Protein AF-F2AMH7-F1 (afdb_monomer_lite)

Foldseek 3Di:
DFDWADDDPPDPDDPVCRQPVDPLNVVVVLVDLAADPFDCLQAPLVVVLVSCVVRVIAGPDPVRCNSVVSVPHQHADGPDDPPPDDDDPDPVVVVCCVPPVDPVCPSVPRYDPVNYDHSVPDDTPDPPDDDDDPDDDDD

Sequence (139 aa):
MIQLATESIHDSKPLKETFNESGFLRDFRELTAQNTRGCVIMERPDLLLELADKHGARDTTARGKVMEELRNVEPRRSQYQPGDEIPERSFVYRWAKKYAFNDFGTYGKHYQESQYRDPDQQPPKSSAGQPDSQLPVLN

Organism: NCBI:txid991778

Radius of gyration: 19.47 Å; chains: 1; bounding box: 38×51×50 Å

Structure (mmCIF, N/CA/C/O backbone):
data_AF-F2AMH7-F1
#
_entry.id   AF-F2AMH7-F1
#
loop_
_atom_site.group_PDB
_atom_site.id
_atom_site.type_symbol
_atom_site.label_atom_id
_atom_site.label_alt_id
_atom_site.label_comp_id
_atom_site.label_asym_id
_atom_site.label_entity_id
_atom_site.label_seq_id
_atom_site.pdbx_PDB_ins_code
_atom_site.Cartn_x
_atom_site.Cartn_y
_atom_site.Cartn_z
_atom_site.occupancy
_atom_site.B_iso_or_equiv
_atom_site.auth_seq_id
_atom_site.auth_comp_id
_atom_site.auth_asym_id
_atom_site.auth_atom_id
_atom_site.pdbx_PDB_model_num
ATOM 1 N N . MET A 1 1 ? 11.891 -11.351 6.645 1.00 73.94 1 MET A N 1
ATOM 2 C CA . MET A 1 1 ? 12.223 -10.081 5.961 1.00 73.94 1 MET A CA 1
ATOM 3 C C . MET A 1 1 ? 11.781 -10.219 4.513 1.00 73.94 1 MET A C 1
ATOM 5 O O . MET A 1 1 ? 12.092 -11.238 3.905 1.00 73.94 1 MET A O 1
ATOM 9 N N . ILE A 1 2 ? 10.970 -9.271 4.038 1.00 88.19 2 ILE A N 1
ATOM 10 C CA . ILE A 1 2 ? 10.309 -9.278 2.722 1.00 88.19 2 ILE A CA 1
ATOM 11 C C . ILE A 1 2 ? 11.022 -8.246 1.848 1.00 88.19 2 ILE A C 1
ATOM 13 O O . ILE A 1 2 ? 11.182 -7.106 2.282 1.00 88.19 2 ILE A O 1
ATOM 17 N N . GLN A 1 3 ? 11.453 -8.636 0.646 1.00 91.75 3 GLN A N 1
ATOM 18 C CA . GLN A 1 3 ? 12.027 -7.715 -0.340 1.00 91.75 3 GLN A CA 1
ATOM 19 C C . GLN A 1 3 ? 11.490 -8.048 -1.727 1.00 91.75 3 GLN A C 1
ATOM 21 O O . GLN A 1 3 ? 11.787 -9.103 -2.281 1.00 91.75 3 GLN A O 1
ATOM 26 N N . LEU A 1 4 ? 10.703 -7.125 -2.269 1.00 93.94 4 LEU A N 1
ATOM 27 C CA . LEU A 1 4 ? 10.153 -7.188 -3.615 1.00 93.94 4 LEU A CA 1
ATOM 28 C C . LEU A 1 4 ? 10.522 -5.887 -4.320 1.00 93.94 4 LEU A C 1
ATOM 30 O O . LEU A 1 4 ? 10.367 -4.810 -3.740 1.00 93.94 4 LEU A O 1
ATOM 34 N N . ALA A 1 5 ? 11.051 -5.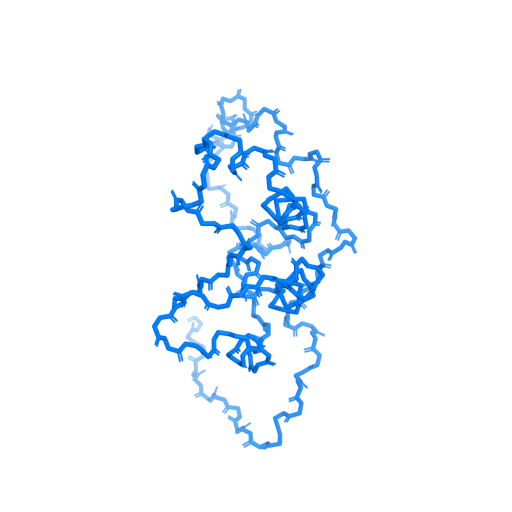986 -5.534 1.00 93.94 5 ALA A N 1
ATOM 35 C CA . ALA A 1 5 ? 11.444 -4.818 -6.313 1.00 93.94 5 ALA A CA 1
ATOM 36 C C . ALA A 1 5 ? 11.288 -5.077 -7.811 1.00 93.94 5 ALA A C 1
ATOM 38 O O . ALA A 1 5 ? 11.547 -6.184 -8.279 1.00 93.94 5 ALA A O 1
ATOM 39 N N . THR A 1 6 ? 10.920 -4.046 -8.564 1.00 94.56 6 THR A N 1
ATOM 40 C CA . THR A 1 6 ? 10.990 -4.030 -10.033 1.00 94.56 6 THR A CA 1
ATOM 41 C C . THR A 1 6 ? 12.341 -3.484 -10.489 1.00 94.56 6 THR A C 1
ATOM 43 O O . THR A 1 6 ? 13.033 -4.105 -11.293 1.00 94.56 6 THR A O 1
ATOM 46 N N . GLU A 1 7 ? 12.742 -2.348 -9.926 1.00 93.31 7 GLU A N 1
ATOM 47 C CA . GLU A 1 7 ? 13.915 -1.570 -10.314 1.00 93.31 7 GLU A CA 1
ATOM 48 C C . GLU A 1 7 ? 15.150 -1.879 -9.444 1.00 93.31 7 GLU A C 1
ATOM 50 O O . GLU A 1 7 ? 15.043 -2.419 -8.338 1.00 93.31 7 GLU A O 1
ATOM 55 N N . SER A 1 8 ? 16.347 -1.528 -9.928 1.00 91.00 8 SER A N 1
ATOM 56 C CA . SER A 1 8 ? 17.599 -1.621 -9.169 1.00 91.00 8 SER A CA 1
ATOM 57 C C . SER A 1 8 ? 18.346 -0.291 -9.115 1.00 91.00 8 SER A C 1
ATOM 59 O O . SER A 1 8 ? 18.345 0.495 -10.054 1.00 91.00 8 SER A O 1
ATOM 61 N N . ILE A 1 9 ? 19.085 -0.068 -8.026 1.00 88.88 9 ILE A N 1
ATOM 62 C CA . ILE A 1 9 ? 20.014 1.070 -7.910 1.00 88.88 9 ILE A CA 1
ATOM 63 C C . ILE A 1 9 ? 21.245 0.938 -8.820 1.00 88.88 9 ILE A C 1
ATOM 65 O O . ILE A 1 9 ? 21.994 1.896 -8.967 1.00 88.88 9 ILE A O 1
ATOM 69 N N . HIS A 1 10 ? 21.469 -0.250 -9.388 1.00 88.88 10 HIS A N 1
ATOM 70 C CA . HIS A 1 10 ? 22.544 -0.517 -10.346 1.00 88.88 10 HIS A CA 1
ATOM 71 C C . HIS A 1 10 ? 22.110 -0.260 -11.795 1.00 88.88 10 HIS A C 1
ATOM 73 O O . HIS A 1 10 ? 22.924 -0.400 -12.707 1.00 88.88 10 HIS A O 1
ATOM 79 N N . ASP A 1 11 ? 20.840 0.092 -12.013 1.00 87.12 11 ASP A N 1
ATOM 80 C CA . ASP A 1 11 ? 20.353 0.488 -13.327 1.00 87.12 11 ASP A CA 1
ATOM 81 C C . ASP A 1 11 ? 20.974 1.837 -13.720 1.00 87.12 11 ASP A C 1
ATOM 83 O O . ASP A 1 11 ? 21.367 2.641 -12.877 1.00 87.12 11 ASP A O 1
ATOM 87 N N . SER A 1 12 ? 21.041 2.125 -15.019 1.00 88.06 12 SER A N 1
ATOM 88 C CA . SER A 1 12 ? 21.661 3.355 -15.532 1.00 88.06 12 SER A CA 1
ATOM 89 C C . SER A 1 12 ? 20.888 4.639 -15.198 1.00 88.06 12 SER A C 1
ATOM 91 O O . SER A 1 12 ? 21.363 5.735 -15.493 1.00 88.06 12 SER A O 1
ATOM 93 N N . LYS A 1 13 ? 19.678 4.518 -14.640 1.00 91.38 13 LYS A N 1
ATOM 94 C CA . LYS A 1 13 ? 18.819 5.653 -14.295 1.00 91.38 13 LYS A CA 1
ATOM 95 C C . LYS A 1 13 ? 19.288 6.330 -12.999 1.00 91.38 13 LYS A C 1
ATOM 97 O O . LYS A 1 13 ? 19.675 5.640 -12.054 1.00 91.38 13 LYS A O 1
ATOM 102 N N . PRO A 1 14 ? 19.199 7.667 -12.894 1.00 94.12 14 PRO A N 1
ATOM 103 C CA . PRO A 1 14 ? 19.436 8.370 -11.639 1.00 94.12 14 PRO A CA 1
ATOM 104 C C . PRO A 1 14 ? 18.514 7.874 -10.519 1.00 94.12 14 PRO A C 1
ATOM 106 O O . PRO A 1 14 ? 17.311 7.724 -10.719 1.00 94.12 14 PRO A O 1
ATOM 109 N N . LEU A 1 15 ? 19.045 7.737 -9.298 1.00 93.00 15 LEU A N 1
ATOM 110 C CA . LEU A 1 15 ? 18.278 7.262 -8.133 1.00 93.00 15 LEU A CA 1
ATOM 111 C C . LEU A 1 15 ? 16.973 8.039 -7.912 1.00 93.00 15 LEU A C 1
ATOM 113 O O . LEU A 1 15 ? 15.944 7.455 -7.580 1.00 93.00 15 LEU A O 1
ATOM 117 N N . LYS A 1 16 ? 17.004 9.361 -8.116 1.00 93.06 16 LYS A N 1
ATOM 118 C CA . LYS A 1 16 ? 15.823 10.222 -7.980 1.00 93.06 16 LYS A CA 1
ATOM 119 C C . LYS A 1 16 ? 14.692 9.791 -8.919 1.00 93.06 16 LYS A C 1
ATOM 121 O O . LYS A 1 16 ? 13.538 9.807 -8.502 1.00 93.06 16 LYS A O 1
ATOM 126 N N . GLU A 1 17 ? 15.014 9.439 -10.157 1.00 92.31 17 GLU A N 1
ATOM 127 C CA . GLU A 1 17 ? 14.038 8.982 -11.149 1.00 92.31 17 GLU A CA 1
ATOM 128 C C . GLU A 1 17 ? 13.564 7.573 -10.798 1.00 92.31 17 GLU A C 1
ATOM 130 O O . GLU A 1 17 ? 12.362 7.344 -10.714 1.00 92.31 17 GLU A O 1
ATOM 135 N N . THR A 1 18 ? 14.488 6.675 -10.438 1.00 92.25 18 THR A N 1
ATOM 136 C CA . THR A 1 18 ? 14.170 5.306 -10.002 1.00 92.25 18 THR A CA 1
ATOM 137 C C . THR A 1 18 ? 13.128 5.273 -8.883 1.00 92.25 18 THR A C 1
ATOM 139 O O . THR A 1 18 ? 12.200 4.474 -8.941 1.00 92.25 18 THR A O 1
ATOM 142 N N . PHE A 1 19 ? 13.225 6.149 -7.875 1.00 90.69 19 PHE A N 1
ATOM 143 C CA . PHE A 1 19 ? 12.251 6.172 -6.777 1.00 90.69 19 PHE A CA 1
ATOM 144 C C . PHE A 1 19 ? 10.951 6.918 -7.103 1.00 90.69 19 PHE A C 1
ATOM 146 O O . PHE A 1 19 ? 9.883 6.474 -6.677 1.00 90.69 19 PHE A O 1
ATOM 153 N N . ASN A 1 20 ? 11.025 8.060 -7.795 1.00 92.00 20 ASN A N 1
ATOM 154 C CA . ASN A 1 20 ? 9.853 8.917 -8.015 1.00 92.00 20 ASN A CA 1
ATOM 155 C C . ASN A 1 20 ? 8.975 8.446 -9.177 1.00 92.00 20 ASN A C 1
ATOM 157 O O . ASN A 1 20 ? 7.770 8.682 -9.160 1.00 92.00 20 ASN A O 1
ATOM 161 N N . GLU A 1 21 ? 9.563 7.779 -10.166 1.00 93.62 21 GLU A N 1
ATOM 162 C CA . GLU A 1 21 ? 8.855 7.288 -11.351 1.00 93.62 21 GLU A CA 1
ATOM 163 C C . GLU A 1 21 ? 8.487 5.803 -11.244 1.00 93.62 21 GLU A C 1
ATOM 165 O O . GLU A 1 21 ? 7.856 5.258 -12.151 1.00 93.62 21 GLU A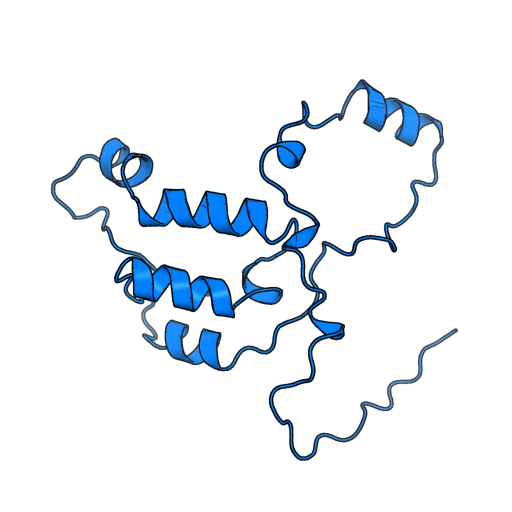 O 1
ATOM 170 N N . SER A 1 22 ? 8.834 5.142 -10.132 1.00 94.94 22 SER A N 1
ATOM 171 C CA . SER A 1 22 ? 8.454 3.749 -9.903 1.00 94.94 22 SER A CA 1
ATOM 172 C C . SER A 1 22 ? 6.942 3.624 -9.743 1.00 94.94 22 SER A C 1
ATOM 174 O O . SER A 1 22 ? 6.356 4.015 -8.726 1.00 94.94 22 SER A O 1
ATOM 176 N N . GLY A 1 23 ? 6.312 3.015 -10.748 1.00 94.94 23 GLY A N 1
ATOM 177 C CA . GLY A 1 23 ? 4.899 2.658 -10.697 1.00 94.94 23 GLY A CA 1
ATOM 178 C C . GLY A 1 23 ? 4.601 1.704 -9.541 1.00 94.94 23 GLY A C 1
ATOM 179 O O . GLY A 1 23 ? 3.603 1.890 -8.855 1.00 94.94 23 GLY A O 1
ATOM 180 N N . PHE A 1 24 ? 5.500 0.755 -9.262 1.00 95.31 24 PHE A N 1
ATOM 181 C CA . PHE A 1 24 ? 5.350 -0.186 -8.151 1.00 95.31 24 PHE A CA 1
ATOM 182 C C . PHE A 1 24 ? 5.309 0.530 -6.798 1.00 95.31 24 PHE A C 1
ATOM 184 O O . PHE A 1 24 ? 4.396 0.306 -6.007 1.00 95.31 24 PHE A O 1
ATOM 191 N N . LEU A 1 25 ? 6.255 1.441 -6.532 1.00 94.75 25 LEU A N 1
ATOM 192 C CA . LEU A 1 25 ? 6.281 2.174 -5.262 1.00 94.75 25 LEU A CA 1
ATOM 193 C C . LEU A 1 25 ? 5.118 3.161 -5.124 1.00 94.75 25 LEU A C 1
ATOM 195 O O . LEU A 1 25 ? 4.682 3.433 -4.004 1.00 94.75 25 LEU A O 1
ATOM 199 N N . ARG A 1 26 ? 4.638 3.752 -6.222 1.00 95.06 26 ARG A N 1
ATOM 200 C CA . ARG A 1 26 ? 3.448 4.613 -6.192 1.00 95.06 26 ARG A CA 1
ATOM 201 C C . ARG A 1 26 ? 2.209 3.795 -5.840 1.00 95.06 26 ARG A C 1
ATOM 203 O O . ARG A 1 26 ? 1.565 4.089 -4.835 1.00 95.06 26 ARG A O 1
ATOM 210 N N . ASP A 1 27 ? 1.934 2.750 -6.612 1.00 94.81 27 ASP A N 1
ATOM 211 C CA . ASP A 1 27 ? 0.751 1.913 -6.439 1.00 94.81 27 ASP A CA 1
ATOM 212 C C . ASP A 1 27 ? 0.781 1.197 -5.072 1.00 94.81 27 ASP A C 1
ATOM 214 O O . ASP A 1 27 ? -0.255 1.088 -4.423 1.00 94.81 27 ASP A O 1
ATOM 218 N N . PHE A 1 28 ? 1.960 0.817 -4.556 1.00 94.56 28 PHE A N 1
ATOM 219 C CA . PHE A 1 28 ? 2.119 0.310 -3.185 1.00 94.56 28 PHE A CA 1
ATOM 220 C C . PHE A 1 28 ? 1.639 1.310 -2.125 1.00 94.56 28 PHE A C 1
ATOM 222 O O . PHE A 1 28 ? 0.890 0.948 -1.216 1.00 94.56 28 PHE A O 1
ATOM 229 N N . ARG A 1 29 ? 2.053 2.581 -2.218 1.00 92.19 29 ARG A N 1
ATOM 230 C CA . ARG A 1 29 ? 1.653 3.614 -1.246 1.00 92.19 29 ARG A CA 1
ATOM 231 C C . ARG A 1 29 ? 0.153 3.873 -1.294 1.00 92.19 29 ARG A C 1
ATOM 233 O O . ARG A 1 29 ? -0.473 3.996 -0.247 1.00 92.19 29 ARG A O 1
ATOM 240 N N . GLU A 1 30 ? -0.419 3.933 -2.491 1.00 92.12 30 GLU A N 1
ATOM 241 C CA . GLU A 1 30 ? -1.858 4.138 -2.667 1.00 92.12 30 GLU A CA 1
ATOM 242 C C . GLU A 1 30 ? -2.660 2.951 -2.131 1.00 92.12 30 GLU A C 1
ATOM 244 O O . GLU A 1 30 ? -3.587 3.139 -1.345 1.00 92.12 30 GLU A O 1
ATOM 249 N N . LEU A 1 31 ? -2.261 1.730 -2.490 1.00 93.06 31 LEU A N 1
ATOM 250 C CA . LEU A 1 31 ? -2.929 0.503 -2.070 1.00 93.06 31 LEU A CA 1
ATOM 251 C C . LEU A 1 31 ? -2.899 0.329 -0.549 1.00 93.06 31 LEU A C 1
ATOM 253 O O . LEU A 1 31 ? -3.930 0.035 0.058 1.00 93.06 31 LEU A O 1
ATOM 257 N N . THR A 1 32 ? -1.738 0.544 0.076 1.00 91.88 32 THR A N 1
ATOM 258 C CA . THR A 1 32 ? -1.594 0.421 1.533 1.00 91.88 32 THR A CA 1
ATOM 259 C C . THR A 1 32 ? -2.432 1.464 2.256 1.00 91.88 32 THR A C 1
ATOM 261 O O . THR A 1 32 ? -3.225 1.097 3.120 1.00 91.88 32 THR A O 1
ATOM 264 N N . ALA A 1 33 ? -2.337 2.733 1.845 1.00 90.06 33 ALA A N 1
ATOM 265 C CA . ALA A 1 33 ? -3.088 3.826 2.451 1.00 90.06 33 ALA A CA 1
ATOM 266 C C . ALA A 1 33 ? -4.612 3.654 2.337 1.00 90.06 33 ALA A C 1
ATOM 268 O O . ALA A 1 33 ? -5.330 4.093 3.233 1.00 90.06 33 ALA A O 1
ATOM 269 N N . GLN A 1 34 ? -5.105 3.029 1.263 1.00 91.31 34 GLN A N 1
ATOM 270 C CA . GLN A 1 34 ? -6.536 2.789 1.059 1.00 91.31 34 GLN A CA 1
ATOM 271 C C . GLN A 1 34 ? -7.084 1.629 1.893 1.00 91.31 34 GLN A C 1
ATOM 273 O O . GLN A 1 34 ? -8.214 1.725 2.361 1.00 91.31 34 GLN A O 1
ATOM 278 N N . ASN A 1 35 ? -6.302 0.561 2.089 1.00 89.81 35 ASN A N 1
ATOM 279 C CA . ASN A 1 35 ? -6.801 -0.697 2.656 1.00 89.81 35 ASN A CA 1
ATOM 280 C C . ASN A 1 35 ? -6.577 -0.841 4.166 1.00 89.81 35 ASN A C 1
ATOM 282 O O . ASN A 1 35 ? -7.295 -1.601 4.812 1.00 89.81 35 ASN A O 1
ATOM 286 N N . THR A 1 36 ? -5.580 -0.166 4.742 1.00 89.06 36 THR A N 1
ATOM 287 C CA . THR A 1 36 ? -5.272 -0.298 6.172 1.00 89.06 36 THR A CA 1
ATOM 288 C C . THR A 1 36 ? -4.542 0.927 6.724 1.00 89.06 36 THR A C 1
ATOM 290 O O . THR A 1 36 ? -3.808 1.610 6.013 1.00 89.06 36 THR A O 1
ATOM 293 N N . ARG A 1 37 ? -4.716 1.202 8.023 1.00 87.62 37 ARG A N 1
ATOM 294 C CA . ARG A 1 37 ? -3.854 2.124 8.793 1.00 87.62 37 ARG A CA 1
ATOM 295 C C . ARG A 1 37 ? -2.814 1.392 9.646 1.00 87.62 37 ARG A C 1
ATOM 297 O O . ARG A 1 37 ? -2.078 2.020 10.402 1.00 87.62 37 ARG A O 1
ATOM 304 N N . GLY A 1 38 ? -2.797 0.070 9.554 1.00 88.94 38 GLY A N 1
ATOM 305 C CA . GLY A 1 38 ? -1.922 -0.831 10.274 1.00 88.94 38 GLY A CA 1
ATOM 306 C C . GLY A 1 38 ? -0.859 -1.452 9.372 1.00 88.94 38 GLY A C 1
ATOM 307 O O . GLY A 1 38 ? -0.417 -0.886 8.372 1.00 88.94 38 GLY A O 1
ATOM 308 N N . CYS A 1 39 ? -0.411 -2.645 9.749 1.00 90.50 39 CYS A N 1
ATOM 309 C CA . CYS A 1 39 ? 0.588 -3.392 9.001 1.00 90.50 39 CYS A CA 1
ATOM 310 C C . CYS A 1 39 ? -0.064 -4.150 7.837 1.00 90.50 39 CYS A C 1
ATOM 312 O O . CYS A 1 39 ? -0.625 -5.227 8.038 1.00 90.50 39 CYS A O 1
ATOM 314 N N . VAL A 1 40 ? 0.088 -3.644 6.606 1.00 91.56 40 VAL A N 1
ATOM 315 C CA . VAL A 1 40 ? -0.430 -4.312 5.393 1.00 91.56 40 VAL A CA 1
ATOM 316 C C . VAL A 1 40 ? 0.065 -5.752 5.239 1.00 91.56 40 VAL A C 1
ATOM 318 O O . VAL A 1 40 ? -0.679 -6.609 4.786 1.00 91.56 40 VAL A O 1
ATOM 321 N N . ILE A 1 41 ? 1.299 -6.044 5.659 1.00 91.25 41 ILE A N 1
ATOM 322 C CA . ILE A 1 41 ? 1.884 -7.387 5.547 1.00 91.25 41 ILE A CA 1
ATOM 323 C C . ILE A 1 41 ? 1.106 -8.395 6.399 1.00 91.25 41 ILE A C 1
ATOM 325 O O . ILE A 1 41 ? 0.966 -9.547 6.002 1.00 91.25 41 ILE A O 1
ATOM 329 N N . MET A 1 42 ? 0.621 -7.968 7.567 1.00 91.25 42 MET A N 1
ATOM 330 C CA . MET A 1 42 ? -0.150 -8.827 8.462 1.00 91.25 42 MET A CA 1
ATOM 331 C C . MET A 1 42 ? -1.622 -8.859 8.073 1.00 91.25 42 MET A C 1
ATOM 333 O O . MET A 1 42 ? -2.216 -9.926 8.068 1.00 91.25 42 MET A O 1
ATOM 337 N N . GLU A 1 43 ? -2.206 -7.711 7.735 1.00 91.50 43 GLU A N 1
ATOM 338 C CA . GLU A 1 43 ? -3.651 -7.618 7.518 1.00 91.50 43 GLU A CA 1
ATOM 339 C C . GLU A 1 43 ? -4.075 -8.038 6.111 1.00 91.50 43 GLU A C 1
ATOM 341 O O . GLU A 1 43 ? -5.144 -8.615 5.946 1.00 91.50 43 GLU A O 1
ATOM 346 N N . ARG A 1 44 ? -3.261 -7.739 5.092 1.00 92.00 44 ARG A N 1
ATOM 347 C CA . ARG A 1 44 ? -3.573 -7.961 3.672 1.00 92.00 44 ARG A CA 1
ATOM 348 C C . ARG A 1 44 ? -2.356 -8.470 2.875 1.00 92.00 44 ARG A C 1
ATOM 350 O O . ARG A 1 44 ? -1.914 -7.806 1.930 1.00 92.00 44 ARG A O 1
ATOM 357 N N . PRO A 1 45 ? -1.795 -9.648 3.224 1.00 93.06 45 PRO A N 1
ATOM 358 C CA . PRO A 1 45 ? -0.702 -10.263 2.461 1.00 93.06 45 PRO A CA 1
ATOM 359 C C . PRO A 1 45 ? -1.103 -10.598 1.013 1.00 93.06 45 PRO A C 1
ATOM 361 O O . PRO A 1 45 ? -0.251 -10.611 0.126 1.00 93.06 45 PRO A O 1
ATOM 364 N N . ASP A 1 46 ? -2.399 -10.809 0.762 1.00 92.75 46 ASP A N 1
ATOM 365 C CA . ASP A 1 46 ? -2.994 -11.020 -0.560 1.00 92.75 46 ASP A CA 1
ATOM 366 C C . ASP A 1 46 ? -2.716 -9.853 -1.514 1.00 92.75 46 ASP A C 1
ATOM 368 O O . ASP A 1 46 ? -2.249 -10.063 -2.632 1.00 92.75 46 ASP A O 1
ATOM 372 N N . LEU A 1 47 ? -2.897 -8.617 -1.047 1.00 93.81 47 LEU A N 1
ATOM 373 C CA . LEU A 1 47 ? -2.677 -7.433 -1.876 1.00 93.81 47 LEU A CA 1
ATOM 374 C C . LEU A 1 47 ? -1.210 -7.246 -2.271 1.00 93.81 47 LEU A C 1
ATOM 376 O O . LEU A 1 47 ? -0.919 -6.679 -3.322 1.00 93.81 47 LEU A O 1
ATOM 380 N N . LEU A 1 48 ? -0.275 -7.712 -1.440 1.00 93.75 48 LEU A N 1
ATOM 381 C CA . LEU A 1 48 ? 1.151 -7.652 -1.761 1.00 93.75 48 LEU A CA 1
ATOM 382 C C . LEU A 1 48 ? 1.505 -8.594 -2.911 1.00 93.75 48 LEU A C 1
ATOM 384 O O . LEU A 1 48 ? 2.332 -8.234 -3.746 1.00 93.75 48 LEU A O 1
ATOM 388 N N . LEU A 1 49 ? 0.868 -9.766 -2.964 1.00 93.62 49 LEU A N 1
ATOM 389 C CA . LEU A 1 49 ? 1.015 -10.710 -4.070 1.00 93.62 49 LEU A CA 1
ATOM 390 C C . LEU A 1 49 ? 0.418 -10.137 -5.354 1.00 93.62 49 LEU A C 1
ATOM 392 O O . LEU A 1 49 ? 1.104 -10.101 -6.370 1.00 93.62 49 LEU A O 1
ATOM 396 N N . GLU A 1 50 ? -0.810 -9.616 -5.290 1.00 94.56 50 GLU A N 1
ATOM 397 C CA . GLU A 1 50 ? -1.475 -9.000 -6.445 1.00 94.56 50 GLU A CA 1
ATOM 398 C C . GLU A 1 50 ? -0.669 -7.825 -7.006 1.00 94.56 50 GLU A C 1
ATOM 400 O O . GLU A 1 50 ? -0.501 -7.699 -8.219 1.00 94.56 50 GLU A O 1
ATOM 405 N N . LEU A 1 51 ? -0.126 -6.976 -6.130 1.00 95.12 51 LEU A N 1
ATOM 406 C CA . LEU A 1 51 ? 0.707 -5.851 -6.537 1.00 95.12 51 LEU A CA 1
ATOM 407 C C . LEU A 1 51 ? 2.032 -6.318 -7.153 1.00 95.12 51 LEU A C 1
ATOM 409 O O . LEU A 1 51 ? 2.469 -5.768 -8.165 1.00 95.12 51 LEU A O 1
ATOM 413 N N . ALA A 1 52 ? 2.674 -7.324 -6.557 1.00 94.56 52 ALA A N 1
ATOM 414 C CA . ALA A 1 52 ? 3.910 -7.882 -7.087 1.00 94.56 52 ALA A CA 1
ATOM 415 C C . ALA A 1 52 ? 3.695 -8.491 -8.478 1.00 94.56 52 ALA A C 1
ATOM 417 O O . ALA A 1 52 ? 4.452 -8.177 -9.394 1.00 94.56 52 ALA A O 1
ATOM 418 N N . ASP A 1 53 ? 2.628 -9.269 -8.660 1.00 94.88 53 ASP A N 1
ATOM 419 C CA . ASP A 1 53 ? 2.272 -9.871 -9.944 1.00 94.88 53 ASP A CA 1
ATOM 420 C C . ASP A 1 53 ? 1.912 -8.795 -10.984 1.00 94.88 53 ASP A C 1
ATOM 422 O O . ASP A 1 53 ? 2.398 -8.840 -12.115 1.00 94.88 53 ASP A O 1
ATOM 426 N N . LYS A 1 54 ? 1.140 -7.768 -10.594 1.00 95.94 54 LYS A N 1
ATOM 427 C CA . LYS A 1 54 ? 0.753 -6.643 -11.466 1.00 95.94 54 LYS A CA 1
ATOM 428 C C . LYS A 1 54 ? 1.958 -5.897 -12.037 1.00 95.94 54 LYS A C 1
ATOM 430 O O . LYS A 1 54 ? 1.937 -5.501 -13.202 1.00 95.94 54 LYS A O 1
ATOM 435 N N . HIS A 1 55 ? 2.982 -5.662 -11.220 1.00 95.75 55 HIS A N 1
ATOM 436 C CA . HIS A 1 55 ? 4.170 -4.910 -11.630 1.00 95.75 55 HIS A CA 1
ATOM 437 C C . HIS A 1 55 ? 5.325 -5.802 -12.103 1.00 95.75 55 HIS A C 1
ATOM 439 O O . HIS A 1 55 ? 6.335 -5.273 -12.561 1.00 95.75 55 HIS A O 1
ATOM 445 N N . GLY A 1 56 ? 5.205 -7.130 -12.012 1.00 94.44 56 GLY A N 1
ATOM 446 C CA . GLY A 1 56 ? 6.309 -8.049 -12.293 1.00 94.44 56 GLY A CA 1
ATOM 447 C C . GLY A 1 56 ? 7.469 -7.902 -11.301 1.00 94.44 56 GLY A C 1
ATOM 448 O O . GLY A 1 56 ? 8.634 -8.027 -11.681 1.00 94.44 56 GLY A O 1
ATOM 449 N N . ALA A 1 57 ? 7.168 -7.586 -10.039 1.00 94.69 57 ALA A N 1
ATOM 450 C CA . ALA A 1 57 ? 8.175 -7.429 -8.999 1.00 94.69 57 ALA A CA 1
ATOM 451 C C . ALA A 1 57 ? 8.839 -8.776 -8.679 1.00 94.69 57 ALA A C 1
ATOM 453 O O . ALA A 1 57 ? 8.184 -9.810 -8.551 1.00 94.69 57 ALA A O 1
ATOM 454 N N . ARG A 1 58 ? 10.161 -8.756 -8.510 1.00 93.69 58 ARG A N 1
ATOM 455 C CA . ARG A 1 58 ? 10.973 -9.943 -8.214 1.00 93.69 58 ARG A CA 1
ATOM 456 C C . ARG A 1 58 ? 11.371 -9.994 -6.744 1.00 93.69 58 ARG A C 1
ATOM 458 O O . ARG A 1 58 ? 11.617 -8.958 -6.125 1.00 93.69 58 ARG A O 1
ATOM 465 N N . ASP A 1 59 ? 11.492 -11.210 -6.216 1.00 94.75 59 ASP A N 1
ATOM 466 C CA . ASP A 1 59 ? 12.095 -11.457 -4.906 1.00 94.75 59 ASP A CA 1
ATOM 467 C C . ASP A 1 59 ? 13.601 -11.186 -4.983 1.00 94.75 59 ASP A C 1
ATOM 469 O O . ASP A 1 59 ? 14.333 -11.849 -5.720 1.00 94.75 59 ASP A O 1
ATOM 473 N N . THR A 1 60 ? 14.052 -10.168 -4.252 1.00 92.81 60 THR A N 1
ATOM 474 C CA . THR A 1 60 ? 15.469 -9.784 -4.174 1.00 92.81 60 THR A CA 1
ATOM 475 C C . THR A 1 60 ? 16.149 -10.296 -2.908 1.00 92.81 60 THR A C 1
ATOM 477 O O . THR A 1 60 ? 17.337 -10.042 -2.703 1.00 92.81 60 THR A O 1
ATOM 480 N N . THR A 1 61 ? 15.431 -11.042 -2.064 1.00 92.06 61 THR A N 1
ATOM 481 C CA . THR A 1 61 ? 16.030 -11.699 -0.905 1.00 92.06 61 THR A CA 1
ATOM 482 C C . THR A 1 61 ? 16.944 -12.840 -1.346 1.00 92.06 61 THR A C 1
ATOM 484 O O . THR A 1 61 ? 16.683 -13.536 -2.325 1.00 92.06 61 THR A O 1
ATOM 487 N N . ALA A 1 62 ? 17.977 -13.128 -0.551 1.00 91.19 62 ALA A N 1
ATOM 488 C CA . ALA A 1 62 ? 18.854 -14.279 -0.789 1.00 91.19 62 ALA A CA 1
ATOM 489 C C . ALA A 1 62 ? 18.125 -15.639 -0.717 1.00 91.19 62 ALA A C 1
ATOM 491 O O . ALA A 1 62 ? 18.662 -16.651 -1.159 1.00 91.19 62 ALA A O 1
ATOM 492 N N . ARG A 1 63 ? 16.922 -15.682 -0.126 1.00 92.56 63 ARG A N 1
ATOM 493 C CA . ARG A 1 63 ? 16.154 -16.917 0.084 1.00 92.56 63 ARG A CA 1
ATOM 494 C C . ARG A 1 63 ? 15.256 -17.256 -1.103 1.00 92.56 63 ARG A C 1
ATOM 496 O O . ARG A 1 63 ? 14.984 -18.435 -1.294 1.00 92.56 63 ARG A O 1
ATOM 503 N N . GLY A 1 64 ? 14.785 -16.259 -1.858 1.00 91.19 64 GLY A N 1
ATOM 504 C CA . GLY A 1 64 ? 13.950 -16.468 -3.049 1.00 91.19 64 GLY A CA 1
ATOM 505 C C . GLY A 1 64 ? 12.586 -17.120 -2.780 1.00 91.19 64 GLY A C 1
ATOM 506 O O . GLY A 1 64 ? 12.027 -17.749 -3.675 1.00 91.19 64 GLY A O 1
ATOM 507 N N . LYS A 1 65 ? 12.077 -17.042 -1.543 1.00 93.06 65 LYS A N 1
ATOM 508 C CA . LYS A 1 65 ? 10.842 -17.715 -1.093 1.00 93.06 65 LYS A CA 1
ATOM 509 C C . LYS A 1 65 ? 9.748 -16.758 -0.623 1.00 93.06 65 LYS A C 1
ATOM 511 O O . LYS A 1 65 ? 8.709 -17.208 -0.154 1.00 93.06 65 LYS A O 1
ATOM 516 N N . VAL A 1 66 ? 9.934 -15.446 -0.759 1.00 93.06 66 VAL A N 1
ATOM 517 C CA . VAL A 1 66 ? 9.005 -14.439 -0.219 1.00 93.06 66 VAL A CA 1
ATOM 518 C C . VAL A 1 66 ? 7.599 -14.585 -0.801 1.00 93.06 66 VAL A C 1
ATOM 520 O O . VAL A 1 66 ? 6.623 -14.495 -0.064 1.00 93.06 66 VAL A O 1
ATOM 523 N N . MET A 1 67 ? 7.479 -14.855 -2.103 1.00 92.12 67 MET A N 1
ATOM 524 C CA . MET A 1 67 ? 6.171 -15.024 -2.752 1.00 92.12 67 MET A CA 1
ATOM 525 C C . MET A 1 67 ? 5.423 -16.266 -2.245 1.00 92.12 67 MET A C 1
ATOM 527 O O . MET A 1 67 ? 4.201 -16.259 -2.138 1.00 92.12 67 MET A O 1
ATOM 531 N N . GLU A 1 68 ? 6.143 -17.342 -1.929 1.00 92.19 68 GLU A N 1
ATOM 532 C CA . GLU A 1 68 ? 5.557 -18.548 -1.338 1.00 92.19 68 GLU A CA 1
ATOM 533 C C . GLU A 1 68 ? 5.162 -18.311 0.123 1.00 92.19 68 GLU A C 1
ATOM 535 O O . GLU A 1 68 ? 4.067 -18.685 0.534 1.00 92.19 68 GLU A O 1
ATOM 540 N N . GLU A 1 69 ? 6.014 -17.623 0.884 1.00 91.75 69 GLU A N 1
ATOM 541 C CA . GLU A 1 69 ? 5.733 -17.233 2.266 1.00 91.75 69 GLU A CA 1
ATOM 542 C C . GLU A 1 69 ? 4.465 -16.387 2.348 1.00 91.75 69 GLU A C 1
ATOM 544 O O . GLU A 1 69 ? 3.556 -16.737 3.090 1.00 91.75 69 GLU A O 1
ATOM 549 N N . LEU A 1 70 ? 4.351 -15.338 1.530 1.00 91.25 70 LEU A N 1
ATOM 550 C CA . LEU A 1 70 ? 3.171 -14.470 1.504 1.00 91.25 70 LEU A CA 1
ATOM 551 C C . LEU A 1 70 ? 1.886 -15.217 1.121 1.00 91.25 70 LEU A C 1
ATOM 553 O O . LEU A 1 70 ? 0.827 -14.901 1.655 1.00 91.25 70 LEU A O 1
ATOM 557 N N . ARG A 1 71 ? 1.960 -16.228 0.244 1.00 91.06 71 ARG A N 1
ATOM 558 C CA . ARG A 1 71 ? 0.795 -17.064 -0.109 1.00 91.06 71 ARG A CA 1
ATOM 559 C C . ARG A 1 71 ? 0.289 -17.907 1.058 1.00 91.06 71 ARG A C 1
ATOM 561 O O . ARG A 1 71 ? -0.912 -18.161 1.137 1.00 91.06 71 ARG A O 1
ATOM 568 N N . ASN A 1 72 ? 1.200 -18.327 1.930 1.00 91.06 72 ASN A N 1
ATOM 569 C CA . ASN A 1 72 ? 0.916 -19.204 3.062 1.00 91.06 72 ASN A CA 1
ATOM 570 C C . ASN A 1 72 ? 0.688 -18.441 4.377 1.00 91.06 72 ASN A C 1
ATOM 572 O O . ASN A 1 72 ? 0.342 -19.057 5.382 1.00 91.06 72 ASN A O 1
ATOM 576 N N . VAL A 1 73 ? 0.888 -17.119 4.397 1.00 89.25 73 VAL A N 1
ATOM 577 C CA . VAL A 1 73 ? 0.587 -16.288 5.567 1.00 89.25 73 VAL A CA 1
ATOM 578 C C . VAL A 1 73 ? -0.923 -16.138 5.703 1.00 89.25 73 VAL A C 1
ATOM 580 O O . VAL A 1 73 ? -1.613 -15.670 4.796 1.00 89.25 73 VAL A O 1
ATOM 583 N N . GLU A 1 74 ? -1.427 -16.502 6.875 1.00 89.81 74 GLU A N 1
ATOM 584 C CA . GLU A 1 74 ? -2.786 -16.171 7.281 1.00 89.81 74 GLU A CA 1
ATOM 585 C C . GLU A 1 74 ? -2.844 -14.710 7.745 1.00 89.81 74 GLU A C 1
ATOM 587 O O . GLU A 1 74 ? -1.998 -14.305 8.555 1.00 89.81 74 GLU A O 1
ATOM 592 N N . PRO A 1 75 ? -3.816 -13.920 7.252 1.00 91.38 75 PRO A N 1
ATOM 593 C CA . PRO A 1 75 ? -4.045 -12.570 7.734 1.00 91.38 75 PRO A CA 1
ATOM 594 C C . PRO A 1 75 ? -4.236 -12.526 9.253 1.00 91.38 75 PRO A C 1
ATOM 596 O O . PRO A 1 75 ? -4.892 -13.387 9.832 1.00 91.38 75 PRO A O 1
ATOM 599 N N . ARG A 1 76 ? -3.666 -11.511 9.904 1.00 89.12 76 ARG A N 1
ATOM 600 C CA . ARG A 1 76 ? -3.799 -11.267 11.346 1.00 89.12 76 ARG A CA 1
ATOM 601 C C . ARG A 1 76 ? -3.968 -9.788 11.619 1.00 89.12 76 ARG A C 1
ATOM 603 O O . ARG A 1 76 ? -3.394 -8.950 10.918 1.00 89.12 76 ARG A O 1
ATOM 610 N N . ARG A 1 77 ? -4.696 -9.470 12.686 1.00 85.75 77 ARG A N 1
ATOM 611 C CA . ARG A 1 77 ? -4.813 -8.096 13.172 1.00 85.75 77 ARG A CA 1
ATOM 612 C C . ARG A 1 77 ? -3.452 -7.490 13.499 1.00 85.75 77 ARG A C 1
ATOM 614 O O . ARG A 1 77 ? -2.548 -8.161 14.001 1.00 85.75 77 ARG A O 1
ATOM 621 N N . SER A 1 78 ? -3.326 -6.197 13.222 1.00 87.56 78 SER A N 1
ATOM 622 C CA . SER A 1 78 ? -2.154 -5.407 13.588 1.00 87.56 78 SER A CA 1
ATOM 623 C C . SER A 1 78 ? -2.513 -4.352 14.646 1.00 87.56 78 SER A C 1
ATOM 625 O O . SER A 1 78 ? -3.495 -4.494 15.368 1.00 87.56 78 SER A O 1
ATOM 627 N N . GLN A 1 79 ? -1.705 -3.294 14.765 1.00 84.00 79 GLN A N 1
ATOM 628 C CA . GLN A 1 79 ? -1.943 -2.178 15.688 1.00 84.00 79 GLN A CA 1
ATOM 629 C C . GLN A 1 79 ? -3.216 -1.383 15.362 1.00 84.00 79 GLN A C 1
ATOM 631 O O . GLN A 1 79 ? -3.700 -0.640 16.212 1.00 84.00 79 GLN A O 1
ATOM 636 N N . TYR A 1 80 ? -3.741 -1.500 14.138 1.00 84.75 80 TYR A N 1
ATOM 637 C CA . TYR A 1 80 ? -4.974 -0.830 13.753 1.00 84.75 80 TYR A CA 1
ATOM 638 C C . TYR A 1 80 ? -6.190 -1.700 14.084 1.00 84.75 80 TYR A C 1
ATOM 640 O O . TYR A 1 80 ? -6.441 -2.717 13.440 1.00 84.75 80 TYR A O 1
ATOM 648 N N . GLN A 1 81 ? -6.936 -1.277 15.105 1.00 82.94 81 GLN A N 1
ATOM 649 C CA . GLN A 1 81 ? -8.158 -1.926 15.569 1.00 82.94 81 GLN A CA 1
ATOM 650 C C . GLN A 1 81 ? -9.265 -0.871 15.712 1.00 82.94 81 GLN A C 1
ATOM 652 O O . GLN A 1 81 ? -9.349 -0.214 16.753 1.00 82.94 81 GLN A O 1
ATOM 657 N N . PRO A 1 82 ? -10.085 -0.658 14.668 1.00 82.56 82 PRO A N 1
ATOM 658 C CA . PRO A 1 82 ? -11.172 0.308 14.745 1.00 82.56 82 PRO A CA 1
ATOM 659 C C . PRO A 1 82 ? -12.213 -0.129 15.786 1.00 82.56 82 PRO A C 1
ATOM 661 O O . PRO A 1 82 ? -12.642 -1.282 15.794 1.00 82.56 82 PRO A O 1
ATOM 664 N N . GLY A 1 83 ? -12.626 0.798 16.654 1.00 81.31 83 GLY A N 1
ATOM 665 C CA . GLY A 1 83 ? -13.689 0.590 17.647 1.00 81.31 83 GLY A CA 1
ATOM 666 C C . GLY A 1 83 ? -13.245 0.038 19.006 1.00 81.31 83 GLY A C 1
ATOM 667 O O . GLY A 1 83 ? -14.064 -0.025 19.921 1.00 81.31 83 GLY A O 1
ATOM 668 N N . ASP A 1 84 ? -11.970 -0.319 19.160 1.00 80.81 84 ASP A N 1
ATOM 669 C CA . ASP A 1 84 ? -11.368 -0.741 20.435 1.00 80.81 84 ASP A CA 1
ATOM 670 C C . ASP A 1 84 ? -10.090 0.073 20.706 1.00 80.81 84 ASP A C 1
ATOM 672 O O . ASP A 1 84 ? -9.033 -0.434 21.085 1.00 80.81 84 ASP A O 1
ATOM 676 N N . GLU A 1 85 ? -10.153 1.379 20.426 1.00 81.19 85 GLU A N 1
ATOM 677 C CA . GLU A 1 85 ? -9.033 2.270 20.689 1.00 81.19 85 GLU A CA 1
ATOM 678 C C . GLU A 1 85 ? -8.858 2.491 22.197 1.00 81.19 85 GLU A C 1
ATOM 680 O O . GLU A 1 85 ? -9.792 2.863 22.911 1.00 81.19 85 GLU A O 1
ATOM 685 N N . ILE A 1 86 ? -7.623 2.344 22.688 1.00 78.75 86 ILE A N 1
ATOM 686 C CA . ILE A 1 86 ? -7.307 2.582 24.100 1.00 78.75 86 ILE A CA 1
ATOM 687 C C . ILE A 1 86 ? -7.592 4.056 24.438 1.00 78.75 86 ILE A C 1
ATOM 689 O O . ILE A 1 86 ? -6.932 4.950 23.891 1.00 78.75 86 ILE A O 1
ATOM 693 N N . PRO A 1 87 ? -8.531 4.346 25.359 1.00 79.31 87 PRO A N 1
ATOM 694 C CA . PRO A 1 87 ? -8.920 5.715 25.641 1.00 79.31 87 PRO A CA 1
ATOM 695 C C . PRO A 1 87 ? -7.805 6.473 26.365 1.00 79.31 87 PRO A C 1
ATOM 697 O O . PRO A 1 87 ? -7.140 5.977 27.279 1.00 79.31 87 PRO A O 1
ATOM 700 N N . GLU A 1 88 ? -7.637 7.737 25.987 1.00 83.62 88 GLU A N 1
ATOM 701 C CA . GLU A 1 88 ? -6.707 8.646 26.649 1.00 83.62 88 GLU A CA 1
ATOM 702 C C . GLU A 1 88 ? -7.191 8.973 28.067 1.00 83.62 88 GLU A C 1
ATOM 704 O O . GLU A 1 88 ? -8.300 9.469 28.265 1.00 83.62 88 GLU A O 1
ATOM 709 N N . ARG A 1 89 ? -6.335 8.740 29.071 1.00 83.75 89 ARG A N 1
ATOM 710 C CA . ARG A 1 89 ? -6.692 8.936 30.489 1.00 83.75 89 ARG A CA 1
ATOM 711 C C . ARG A 1 89 ? -6.780 10.409 30.916 1.00 83.75 89 ARG A C 1
ATOM 713 O O . ARG A 1 89 ? -7.438 10.713 31.903 1.00 83.75 89 ARG A O 1
ATOM 720 N N . SER A 1 90 ? -6.104 11.324 30.213 1.00 88.88 90 SER A N 1
ATOM 721 C CA . SER A 1 90 ? -5.989 12.739 30.601 1.00 88.88 90 SER A CA 1
ATOM 722 C C . SER A 1 90 ? -6.765 13.660 29.664 1.00 88.88 90 SER A C 1
ATOM 724 O O . SER A 1 90 ? -6.514 13.706 28.460 1.00 88.88 90 SER A O 1
ATOM 726 N N . PHE A 1 91 ? -7.656 14.473 30.236 1.00 85.88 91 PHE A N 1
ATOM 727 C CA . PHE A 1 91 ? -8.415 15.483 29.495 1.00 85.88 91 PHE A CA 1
ATOM 728 C C . PHE A 1 91 ? -7.511 16.550 28.855 1.00 85.88 91 PHE A C 1
ATOM 730 O O . PHE A 1 91 ? -7.745 16.950 27.715 1.00 85.88 91 PHE A O 1
ATOM 737 N N . VAL A 1 92 ? -6.449 16.967 29.559 1.00 88.31 92 VAL A N 1
ATOM 738 C CA . VAL A 1 92 ? -5.464 17.936 29.045 1.00 88.31 92 VAL A CA 1
ATOM 739 C C . VAL A 1 92 ? -4.743 17.366 27.827 1.00 88.31 92 VAL A C 1
ATOM 741 O O . VAL A 1 92 ? -4.571 18.067 26.833 1.00 88.31 92 VAL A O 1
ATOM 744 N N . TYR A 1 93 ? -4.381 16.080 27.870 1.00 83.88 93 TYR A N 1
ATOM 745 C CA . TYR A 1 93 ? -3.734 15.410 26.744 1.00 83.88 93 TYR A CA 1
ATOM 746 C C . TYR A 1 93 ? -4.667 15.297 25.534 1.00 83.88 93 TYR A C 1
ATOM 748 O O . TYR A 1 93 ? -4.256 15.616 24.421 1.00 83.88 93 TYR A O 1
ATOM 756 N N . ARG A 1 94 ? -5.946 14.973 25.752 1.00 84.06 94 ARG A N 1
ATOM 757 C CA . ARG A 1 94 ? -6.953 14.918 24.682 1.00 84.06 94 ARG A CA 1
ATOM 758 C C . ARG A 1 94 ? -7.160 16.267 23.998 1.00 84.06 94 ARG A C 1
ATOM 760 O O . ARG A 1 94 ? -7.313 16.335 22.778 1.00 84.06 94 ARG A O 1
ATOM 767 N N . TRP A 1 95 ? -7.132 17.353 24.772 1.00 87.56 95 TRP A N 1
ATOM 768 C CA . TRP A 1 95 ? -7.164 18.710 24.230 1.00 87.56 95 TRP A CA 1
ATOM 769 C C . TRP A 1 95 ? -5.883 19.017 23.443 1.00 87.56 95 TRP A C 1
ATOM 771 O O . TRP A 1 95 ? -5.956 19.374 22.269 1.00 87.56 95 TRP A O 1
ATOM 781 N N . ALA A 1 96 ? -4.708 18.792 24.036 1.00 86.44 96 ALA A N 1
ATOM 782 C CA . ALA A 1 96 ? -3.427 19.046 23.381 1.00 86.44 96 ALA A CA 1
ATOM 783 C C . ALA A 1 96 ? -3.286 18.264 22.068 1.00 86.44 96 ALA A C 1
ATOM 785 O O . ALA A 1 96 ? -2.898 18.831 21.053 1.00 86.44 96 ALA A O 1
ATOM 786 N N . LYS A 1 97 ? -3.678 16.989 22.036 1.00 81.88 97 LYS A N 1
ATOM 787 C CA . LYS A 1 97 ? -3.651 16.178 20.817 1.00 81.88 97 LYS A CA 1
ATOM 788 C C . LYS A 1 97 ? -4.570 16.721 19.731 1.00 81.88 97 LYS A C 1
ATOM 790 O O . LYS A 1 97 ? -4.158 16.816 18.580 1.00 81.88 97 LYS A O 1
ATOM 795 N N . LYS A 1 98 ? -5.782 17.148 20.097 1.00 80.19 98 LYS A N 1
ATOM 796 C CA . LYS A 1 98 ? -6.747 17.714 19.147 1.00 80.19 98 LYS A CA 1
ATOM 797 C C . LYS A 1 98 ? -6.232 18.985 18.461 1.00 80.19 98 LYS A C 1
ATOM 799 O O . LYS A 1 98 ? -6.489 19.151 17.268 1.00 80.19 98 LYS A O 1
ATOM 804 N N . TYR A 1 99 ? -5.536 19.856 19.198 1.00 81.69 99 TYR A N 1
ATOM 805 C CA . TYR A 1 99 ? -5.148 21.192 18.724 1.00 81.69 99 TYR A CA 1
ATOM 806 C C . TYR A 1 99 ? -3.673 21.333 18.316 1.00 81.69 99 TYR A C 1
ATOM 808 O O . TYR A 1 99 ? -3.379 22.151 17.451 1.00 81.69 99 TYR A O 1
ATOM 816 N N . ALA A 1 100 ? -2.758 20.559 18.906 1.00 77.31 100 ALA A N 1
ATOM 817 C CA . ALA A 1 100 ? -1.311 20.688 18.701 1.00 77.31 100 ALA A CA 1
ATOM 818 C C . ALA A 1 100 ? -0.660 19.475 18.010 1.00 77.31 100 ALA A C 1
ATOM 820 O O . ALA A 1 100 ? 0.349 19.649 17.336 1.00 77.31 100 ALA A O 1
ATOM 821 N N . PHE A 1 101 ? -1.234 18.270 18.128 1.00 67.50 101 PHE A N 1
ATOM 822 C CA . PHE A 1 101 ? -0.715 17.043 17.492 1.00 67.50 101 PHE A CA 1
ATOM 823 C C . PHE A 1 101 ? -1.671 16.479 16.439 1.00 67.50 101 PHE A C 1
ATOM 825 O O . PHE A 1 101 ? -1.752 15.269 16.233 1.00 67.50 101 PHE A O 1
ATOM 832 N N . ASN A 1 102 ? -2.443 17.351 15.796 1.00 64.31 102 ASN A N 1
ATOM 833 C CA . ASN A 1 102 ? -3.267 16.929 14.681 1.00 64.31 102 ASN A CA 1
ATOM 834 C C . ASN A 1 102 ? -2.346 16.704 13.478 1.00 64.31 102 ASN A C 1
ATOM 836 O O . ASN A 1 102 ? -1.580 17.598 13.126 1.00 64.31 102 ASN A O 1
ATOM 840 N N . ASP A 1 103 ? -2.434 15.539 12.844 1.00 61.59 103 ASP A N 1
ATOM 841 C CA . ASP A 1 103 ? -1.628 15.110 11.689 1.00 61.59 103 ASP A CA 1
ATOM 842 C C . ASP A 1 103 ? -1.859 15.941 10.405 1.00 61.59 103 ASP A C 1
ATOM 844 O O . ASP A 1 103 ? -1.717 15.449 9.286 1.00 61.59 103 ASP A O 1
ATOM 848 N N . PHE A 1 104 ? -2.294 17.200 10.528 1.00 66.69 104 PHE A N 1
ATOM 849 C CA . PHE A 1 104 ? -2.680 18.104 9.441 1.00 66.69 104 PHE A CA 1
ATOM 850 C C . PHE A 1 104 ? -3.642 17.459 8.424 1.00 66.69 104 PHE A C 1
ATOM 852 O O . PHE A 1 104 ? -3.636 17.790 7.238 1.00 66.69 104 PHE A O 1
ATOM 859 N N . GLY A 1 105 ? -4.462 16.501 8.874 1.00 64.25 105 GLY A N 1
ATOM 860 C CA . GLY A 1 105 ? -5.393 15.752 8.026 1.00 64.25 105 GLY A CA 1
ATOM 861 C C . GLY A 1 105 ? -4.732 14.841 6.982 1.00 64.25 105 GLY A C 1
ATOM 862 O O . GLY A 1 105 ? -5.402 14.410 6.045 1.00 64.25 105 GLY A O 1
ATOM 863 N N . THR A 1 106 ? -3.438 14.538 7.111 1.00 65.75 106 THR A N 1
ATOM 864 C CA . THR A 1 106 ? -2.680 13.749 6.123 1.00 65.75 106 THR A CA 1
ATOM 865 C C . THR A 1 106 ? -3.217 12.324 5.966 1.00 65.75 106 THR A C 1
ATOM 867 O O . THR A 1 106 ? -3.455 11.886 4.841 1.00 65.75 106 THR A O 1
ATOM 870 N N . TYR A 1 107 ? -3.526 11.639 7.068 1.00 64.75 107 TYR A N 1
ATOM 871 C CA . TYR A 1 107 ? -4.034 10.259 7.049 1.00 64.75 107 TYR A CA 1
ATOM 872 C C . TYR A 1 107 ? -5.514 10.116 6.651 1.00 64.75 107 TYR A C 1
ATOM 874 O O . TYR A 1 107 ? -5.994 9.003 6.445 1.00 64.75 107 TYR A O 1
ATOM 882 N N . GLY A 1 108 ? -6.264 11.218 6.534 1.00 66.50 108 GLY A N 1
ATOM 883 C CA . GLY A 1 108 ? -7.680 11.183 6.147 1.00 66.50 108 GLY A CA 1
ATOM 884 C C . GLY A 1 108 ? -7.921 11.118 4.637 1.00 66.50 108 GLY A C 1
ATO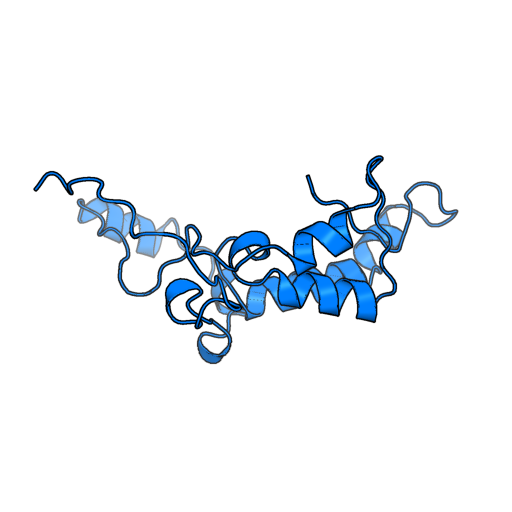M 885 O O . GLY A 1 108 ? -8.976 10.665 4.215 1.00 66.50 108 GLY A O 1
ATOM 886 N N . LYS A 1 109 ? -6.962 11.562 3.814 1.00 74.19 109 LYS A N 1
ATOM 887 C CA . LYS A 1 109 ? -7.185 11.773 2.370 1.00 74.19 109 LYS A CA 1
ATOM 888 C C . LYS A 1 109 ? -7.326 10.488 1.558 1.00 74.19 109 LYS A C 1
ATOM 890 O O . LYS A 1 109 ? -8.047 10.480 0.567 1.00 74.19 109 LYS A O 1
ATOM 895 N N . HIS A 1 110 ? -6.601 9.443 1.942 1.00 77.88 110 HIS A N 1
ATOM 896 C CA . HIS A 1 110 ? -6.473 8.226 1.135 1.00 77.88 110 HIS A CA 1
ATOM 897 C C . HIS A 1 110 ? -7.105 6.998 1.785 1.00 77.88 110 HIS A C 1
ATOM 899 O O . HIS A 1 110 ? -7.345 6.020 1.086 1.00 77.88 110 HIS A O 1
ATOM 905 N N . TYR A 1 111 ? -7.402 7.054 3.084 1.00 83.25 111 TYR A N 1
ATOM 906 C CA . TYR A 1 111 ? -7.985 5.930 3.801 1.00 83.25 111 TYR A CA 1
ATOM 907 C C . TYR A 1 111 ? -9.461 5.745 3.457 1.00 83.25 111 TYR A C 1
ATOM 909 O O . TYR A 1 111 ? -10.248 6.685 3.574 1.00 83.25 111 TYR A O 1
ATOM 917 N N . GLN A 1 112 ? -9.832 4.524 3.077 1.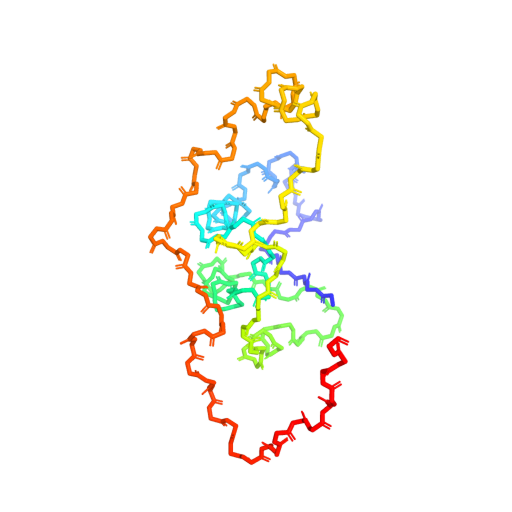00 83.19 112 GLN A N 1
ATOM 918 C CA . GLN A 1 112 ? -11.206 4.154 2.763 1.00 83.19 112 GLN A CA 1
ATOM 919 C C . GLN A 1 112 ? -11.669 3.082 3.745 1.00 83.19 112 GLN A C 1
ATOM 921 O O . GLN A 1 112 ? -11.285 1.922 3.646 1.00 83.19 112 GLN A O 1
ATOM 926 N N . GLU A 1 113 ? -12.530 3.467 4.684 1.00 83.00 113 GLU A N 1
ATOM 927 C CA . GLU A 1 113 ? -13.047 2.556 5.711 1.00 83.00 113 GLU A CA 1
ATOM 928 C C . GLU A 1 113 ? -13.788 1.349 5.112 1.00 83.00 113 GLU A C 1
ATOM 930 O O . GLU A 1 113 ? -13.690 0.244 5.632 1.00 83.00 113 GLU A O 1
ATOM 935 N N . SER A 1 114 ? -14.438 1.520 3.957 1.00 85.00 114 SER A N 1
ATOM 936 C CA . SER A 1 114 ? -15.098 0.432 3.223 1.00 85.00 114 SER A CA 1
ATOM 937 C C . SER A 1 114 ? -14.146 -0.632 2.664 1.00 85.00 114 SER A C 1
ATOM 939 O O . SER A 1 114 ? -14.596 -1.726 2.327 1.00 85.00 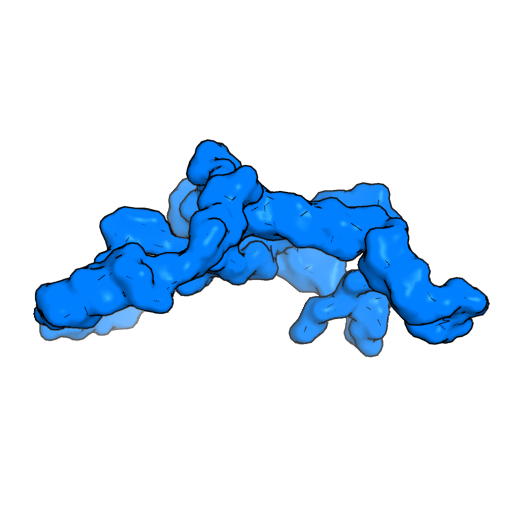114 SER A O 1
ATOM 941 N N . GLN A 1 115 ? -12.853 -0.324 2.521 1.00 85.62 115 GLN A N 1
ATOM 942 C CA . GLN A 1 115 ? -11.846 -1.277 2.047 1.00 85.62 115 GLN A CA 1
ATOM 943 C C . GLN A 1 115 ? -11.185 -2.054 3.189 1.00 85.62 115 GLN A C 1
ATOM 945 O O . GLN A 1 115 ? -10.556 -3.088 2.937 1.00 85.62 115 GLN A O 1
ATOM 950 N N . TYR A 1 116 ? -11.331 -1.584 4.430 1.00 86.69 116 TYR A N 1
ATOM 951 C CA . TYR A 1 116 ? -10.810 -2.288 5.590 1.00 86.69 116 TYR A CA 1
ATOM 952 C C . TYR A 1 116 ? -11.547 -3.615 5.785 1.00 86.69 116 TYR A C 1
ATOM 954 O O . TYR A 1 116 ? -12.770 -3.706 5.672 1.00 86.69 116 TYR A O 1
ATOM 962 N N . ARG A 1 117 ? -10.778 -4.665 6.072 1.00 85.75 117 ARG A N 1
ATOM 963 C CA . ARG A 1 117 ? -11.285 -6.006 6.358 1.00 85.75 117 ARG A CA 1
ATOM 964 C C . ARG A 1 117 ? -10.641 -6.474 7.645 1.00 85.75 117 ARG A C 1
ATOM 966 O O . ARG A 1 117 ? -9.418 -6.559 7.694 1.00 85.75 117 ARG A O 1
ATOM 973 N N . ASP A 1 118 ? -11.459 -6.789 8.641 1.00 85.75 118 ASP A N 1
ATOM 974 C CA . ASP A 1 118 ? -10.978 -7.373 9.887 1.00 85.75 118 ASP A CA 1
ATOM 975 C C . ASP A 1 118 ? -10.424 -8.785 9.609 1.00 85.75 118 ASP A C 1
ATOM 977 O O . ASP A 1 118 ? -11.184 -9.654 9.159 1.00 85.75 118 ASP A O 1
ATOM 981 N N . PRO A 1 119 ? -9.116 -9.026 9.824 1.00 83.94 119 PRO A N 1
ATOM 982 C CA . PRO A 1 119 ? -8.503 -10.329 9.589 1.00 83.94 119 PRO A CA 1
ATOM 983 C C . PRO A 1 119 ? -9.118 -11.452 10.430 1.00 83.94 119 PRO A C 1
ATOM 985 O O . PRO A 1 119 ? -9.180 -12.583 9.959 1.00 83.94 119 PRO A O 1
ATOM 988 N N . ASP A 1 120 ? -9.622 -11.148 11.630 1.00 79.69 120 ASP A N 1
ATOM 989 C CA . ASP A 1 120 ? -10.169 -12.158 12.546 1.00 79.69 120 ASP A CA 1
ATOM 990 C C . ASP A 1 120 ? -11.588 -12.604 12.148 1.00 79.69 120 ASP A C 1
ATOM 992 O O . ASP A 1 120 ? -12.065 -13.652 12.579 1.00 79.69 120 ASP A O 1
ATOM 996 N N . GLN A 1 121 ? -12.274 -11.823 11.306 1.00 75.38 121 GLN A N 1
ATOM 997 C CA . GLN A 1 121 ? -13.609 -12.151 10.794 1.00 75.38 121 GLN A CA 1
ATOM 998 C C . GLN A 1 121 ? -13.560 -12.954 9.487 1.00 75.38 121 GLN A C 1
ATOM 1000 O O . GLN A 1 121 ? -14.599 -13.405 8.998 1.00 75.38 121 GLN A O 1
ATOM 1005 N N . GLN A 1 122 ? -12.374 -13.141 8.896 1.00 62.75 122 GLN A N 1
ATOM 1006 C CA . GLN A 1 122 ? -12.219 -13.992 7.722 1.00 62.75 122 GLN A CA 1
ATOM 1007 C C . GLN A 1 122 ? -12.149 -15.461 8.150 1.00 62.75 122 GLN A C 1
ATOM 1009 O O . GLN A 1 122 ? -11.369 -15.803 9.039 1.00 62.75 122 GLN A O 1
ATOM 1014 N N . PRO A 1 123 ? -12.928 -16.361 7.521 1.00 53.94 123 PRO A N 1
ATOM 1015 C CA . PRO A 1 123 ? -12.805 -17.779 7.813 1.00 53.94 123 PRO A CA 1
ATOM 1016 C C . PRO A 1 123 ? -11.373 -18.228 7.478 1.00 53.94 123 PRO A C 1
ATOM 1018 O O . PRO A 1 123 ? -10.887 -17.913 6.384 1.00 53.94 123 PRO A O 1
ATOM 1021 N N . PRO A 1 124 ? -10.686 -18.951 8.382 1.00 53.38 124 PRO A N 1
ATOM 1022 C CA . PRO A 1 124 ? -9.343 -19.441 8.113 1.00 53.38 124 PRO A CA 1
ATOM 1023 C C . PRO A 1 124 ? -9.358 -20.296 6.844 1.00 53.38 124 PRO A C 1
ATOM 1025 O O . PRO A 1 124 ? -10.312 -21.041 6.586 1.00 53.38 124 PRO A O 1
ATOM 1028 N N . LYS A 1 125 ? -8.293 -20.207 6.041 1.00 52.72 125 LYS A N 1
ATOM 1029 C CA . LYS A 1 125 ? -8.093 -21.090 4.886 1.00 52.72 125 LYS A CA 1
ATOM 1030 C C . LYS A 1 125 ? -7.814 -22.506 5.399 1.00 52.72 125 LYS A C 1
ATOM 1032 O O . LYS A 1 125 ? -6.668 -22.910 5.512 1.00 52.72 125 LYS A O 1
ATOM 1037 N N . SER A 1 126 ? -8.875 -23.246 5.724 1.00 45.66 126 SER A N 1
ATOM 1038 C CA . SER A 1 126 ? -8.874 -24.684 6.020 1.00 45.66 126 SER A CA 1
ATOM 1039 C C . SER A 1 126 ? -7.672 -25.169 6.846 1.00 45.66 126 SER A C 1
ATOM 1041 O O . SER A 1 126 ? -6.834 -25.919 6.347 1.00 45.66 126 SER A O 1
ATOM 1043 N N . SER A 1 127 ? -7.613 -24.810 8.128 1.00 41.12 127 SER A N 1
ATOM 1044 C CA . SER A 1 127 ? -6.840 -25.575 9.106 1.00 41.12 127 SER A CA 1
ATOM 1045 C C . SER A 1 127 ? -7.684 -26.768 9.561 1.00 41.12 127 SER A C 1
ATOM 1047 O O . SER A 1 127 ? -8.415 -26.740 10.550 1.00 41.12 127 SER A O 1
ATOM 1049 N N . ALA A 1 128 ? -7.612 -27.858 8.799 1.00 44.47 128 ALA A N 1
ATOM 1050 C CA . ALA A 1 128 ? -8.011 -29.155 9.318 1.00 44.47 128 ALA A CA 1
ATOM 1051 C C . ALA A 1 128 ? -7.101 -29.494 10.519 1.00 44.47 128 ALA A C 1
ATOM 1053 O O . ALA A 1 128 ? -5.974 -29.943 10.340 1.00 44.47 128 ALA A O 1
ATOM 1054 N N . GLY A 1 129 ? -7.596 -29.260 11.739 1.00 46.06 129 GLY A N 1
ATOM 1055 C CA . GLY A 1 129 ? -7.105 -29.893 12.966 1.00 46.06 129 GLY A CA 1
ATOM 1056 C C . GLY A 1 129 ? -5.981 -29.187 13.733 1.00 46.06 129 GLY A C 1
ATOM 1057 O O . GLY A 1 129 ? -4.930 -29.787 13.943 1.00 46.06 129 GLY A O 1
ATOM 1058 N N . GLN A 1 130 ? -6.217 -27.983 14.265 1.00 45.25 130 GLN A N 1
ATOM 1059 C CA . GLN A 1 130 ? -5.472 -27.504 15.441 1.00 45.25 130 GLN A CA 1
ATOM 1060 C C . 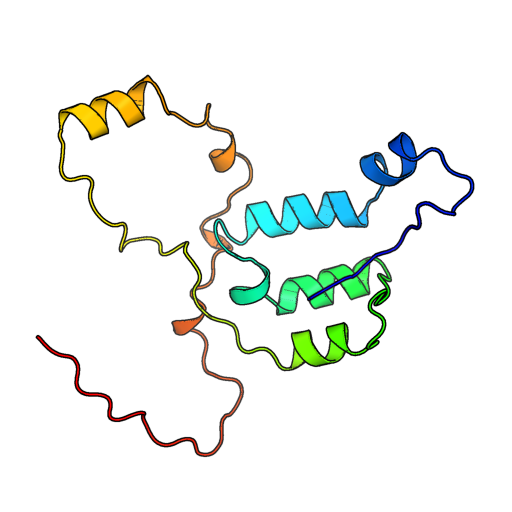GLN A 1 130 ? -6.422 -27.340 16.638 1.00 45.25 130 GLN A C 1
ATOM 1062 O O . GLN A 1 130 ? -7.435 -26.657 16.500 1.00 45.25 130 GLN A O 1
ATOM 1067 N N . PRO A 1 131 ? -6.153 -27.992 17.788 1.00 45.50 131 PRO A N 1
ATOM 1068 C CA . PRO A 1 131 ? -6.984 -27.854 18.979 1.00 45.50 131 PRO A CA 1
ATOM 1069 C C . PRO A 1 131 ? -6.822 -26.457 19.590 1.00 45.50 131 PRO A C 1
ATOM 1071 O O . PRO A 1 131 ? -5.708 -25.931 19.648 1.00 45.50 131 PRO A O 1
ATOM 1074 N N . ASP A 1 132 ? -7.939 -25.894 20.058 1.00 44.62 132 ASP A N 1
ATOM 1075 C CA . ASP A 1 132 ? -8.006 -24.615 20.769 1.00 44.62 132 ASP A CA 1
ATOM 1076 C C . ASP A 1 132 ? -6.919 -24.515 21.845 1.00 44.62 132 ASP A C 1
ATOM 1078 O O . ASP A 1 132 ? -6.788 -25.378 22.720 1.00 44.62 132 ASP A O 1
ATOM 1082 N N . SER A 1 133 ? -6.134 -23.439 21.786 1.00 54.81 133 SER A N 1
ATOM 1083 C CA . SER A 1 133 ? -5.112 -23.143 22.785 1.00 54.81 133 SER A CA 1
ATOM 1084 C C . SER A 1 133 ? -5.789 -22.789 24.112 1.00 54.81 133 SER A C 1
ATOM 1086 O O . SER A 1 133 ? -6.310 -21.690 24.289 1.00 54.81 133 SER A O 1
ATOM 1088 N N . GLN A 1 134 ? -5.786 -23.735 25.053 1.00 50.34 134 GLN A N 1
ATOM 1089 C CA . GLN A 1 134 ? -6.350 -23.611 26.404 1.00 50.34 134 GLN A CA 1
ATOM 1090 C C . GLN A 1 134 ? -5.472 -22.755 27.334 1.00 50.34 134 GLN A C 1
ATOM 1092 O O . GLN A 1 134 ? -5.109 -23.186 28.430 1.00 50.34 134 GLN A O 1
ATOM 1097 N N . LEU A 1 135 ? -5.081 -21.550 26.921 1.00 51.91 135 LEU A N 1
ATOM 1098 C CA . LEU A 1 135 ? -4.421 -20.634 27.849 1.00 51.91 135 LEU A CA 1
ATOM 1099 C C . LEU A 1 135 ? -5.488 -19.909 28.684 1.00 51.91 135 LEU A C 1
ATOM 1101 O O . LEU A 1 135 ? -6.360 -19.255 28.110 1.00 51.91 135 LEU A O 1
ATOM 1105 N N . PRO A 1 136 ? -5.457 -20.016 30.025 1.00 48.12 136 PRO A N 1
ATOM 1106 C CA . PRO A 1 136 ? -6.425 -19.339 30.873 1.00 48.12 136 PRO A CA 1
ATOM 1107 C C . PRO A 1 136 ? -6.224 -17.824 30.790 1.00 48.12 136 PRO A C 1
ATOM 1109 O O . PRO A 1 136 ? -5.133 -17.311 31.044 1.00 48.12 136 PRO A O 1
ATOM 1112 N N . VAL A 1 137 ? -7.296 -17.108 30.452 1.00 54.66 137 VAL A N 1
ATOM 1113 C CA . VAL A 1 137 ? -7.352 -15.649 30.551 1.00 54.66 137 VAL A CA 1
ATOM 1114 C C . VAL A 1 137 ? -7.421 -15.308 32.039 1.00 54.66 137 VAL A C 1
ATOM 1116 O O . VAL A 1 137 ? -8.376 -15.677 32.723 1.00 54.66 137 VAL A O 1
ATOM 1119 N N . LEU A 1 138 ? -6.373 -14.678 32.567 1.00 46.81 138 LEU A N 1
ATOM 1120 C CA . LEU A 1 138 ? -6.379 -14.156 33.930 1.00 46.81 138 LEU A CA 1
ATOM 1121 C C . LEU A 1 138 ? -7.258 -12.897 33.942 1.00 46.81 138 LEU A C 1
ATOM 1123 O O . LEU A 1 138 ? -6.896 -11.901 33.317 1.00 46.81 138 LEU A O 1
ATOM 1127 N N . ASN A 1 139 ? -8.418 -12.994 34.599 1.00 46.28 139 ASN A N 1
ATOM 1128 C CA . ASN A 1 139 ? -9.310 -11.866 34.897 1.00 46.28 139 ASN A CA 1
ATOM 1129 C C . ASN A 1 139 ? -8.704 -10.927 35.944 1.00 46.28 139 ASN A C 1
ATOM 1131 O O . ASN A 1 139 ? -8.060 -11.442 36.888 1.00 46.28 139 ASN A O 1
#

pLDDT: mean 82.56, std 14.86, range [41.12, 95.94]

Secondary structure (DSSP, 8-state):
---EES--TTSSS-HHHHHHS-HHHHHHHHHHHHH-SS-HHHH-HHHHHHHHHHHT-EE-STT--HHHHHHHPPP---S--TT-PPPPS-HHHHHHHHHHS--TTGGGTT--GGG---GGGSPPS--------------